Protein AF-A0ABC8RBW7-F1 (afdb_monomer_lite)

Radius of gyration: 12.41 Å; chains: 1; bounding box: 26×32×29 Å

pLDDT: mean 87.05, std 14.62, range [36.81, 96.94]

Organism: NCBI: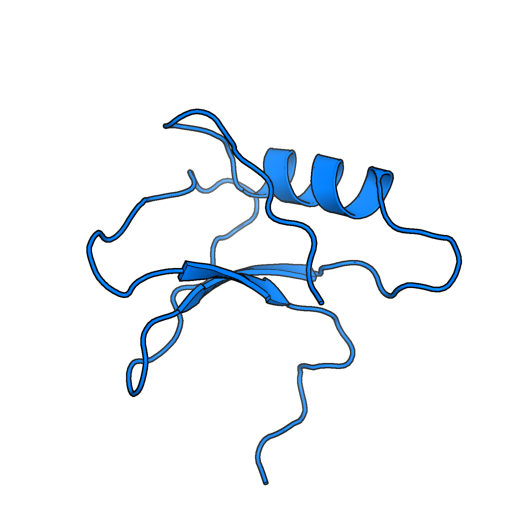txid185542

Foldseek 3Di:
DDDDDDDDFFDFFLNVLVVVQVPDDPPDARFPWKWWDAPPDDIHTHDRGGTDDDPDPRIDIDTHGPVNPDPPD

Structure (mmCIF, N/CA/C/O backbone):
data_AF-A0ABC8RBW7-F1
#
_entry.id   AF-A0ABC8RBW7-F1
#
loop_
_atom_site.group_PDB
_atom_site.id
_atom_site.type_symbol
_atom_site.label_atom_id
_atom_site.label_alt_id
_atom_site.label_comp_id
_atom_site.label_asym_id
_atom_site.label_entity_id
_atom_site.label_seq_id
_atom_site.pdbx_PDB_ins_code
_atom_site.Cartn_x
_atom_site.Cartn_y
_atom_site.Cartn_z
_atom_site.occupancy
_atom_site.B_iso_or_equiv
_atom_site.auth_seq_id
_atom_site.auth_comp_id
_atom_site.auth_asym_id
_atom_site.auth_atom_id
_atom_site.pdbx_PDB_model_num
ATOM 1 N N . MET A 1 1 ? -18.071 -2.291 -1.453 1.00 48.84 1 MET A N 1
ATOM 2 C CA . MET A 1 1 ? -17.386 -1.744 -2.64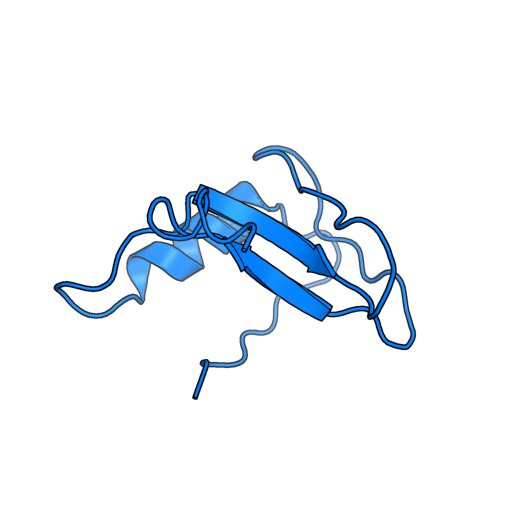8 1.00 48.84 1 MET A CA 1
ATOM 3 C C . MET A 1 1 ? -16.348 -0.733 -2.185 1.00 48.84 1 MET A C 1
ATOM 5 O O . MET A 1 1 ? -16.713 0.200 -1.481 1.00 48.84 1 MET A O 1
ATOM 9 N N . GLY A 1 2 ? -15.068 -0.954 -2.497 1.00 65.06 2 GLY A N 1
ATOM 10 C CA . GLY A 1 2 ? -13.973 -0.073 -2.074 1.00 65.06 2 GLY A CA 1
ATOM 11 C C . GLY A 1 2 ? -13.954 1.259 -2.834 1.00 65.06 2 GLY A C 1
ATOM 12 O O . GLY A 1 2 ? -14.376 1.330 -3.986 1.00 65.06 2 GLY A O 1
ATOM 13 N N . LYS A 1 3 ? -13.461 2.326 -2.192 1.00 75.44 3 LYS A N 1
ATOM 14 C CA . LYS A 1 3 ? -13.261 3.639 -2.829 1.00 75.44 3 LYS A CA 1
ATOM 15 C C . LYS A 1 3 ? -11.922 3.635 -3.576 1.00 75.44 3 LYS A C 1
ATOM 17 O O . LYS A 1 3 ? -10.873 3.567 -2.940 1.00 75.44 3 LYS A O 1
ATOM 22 N N . THR A 1 4 ? -11.942 3.756 -4.905 1.00 81.56 4 THR A N 1
ATOM 23 C CA . THR A 1 4 ? -10.714 3.919 -5.700 1.00 81.56 4 THR A CA 1
ATOM 24 C C . THR A 1 4 ? -10.101 5.293 -5.446 1.00 81.56 4 THR A C 1
ATOM 26 O O . THR A 1 4 ? -10.765 6.321 -5.585 1.00 81.56 4 THR A O 1
ATOM 29 N N . ARG A 1 5 ? -8.817 5.320 -5.086 1.00 84.94 5 ARG A N 1
ATOM 30 C CA . ARG A 1 5 ? -8.046 6.549 -4.865 1.00 84.94 5 ARG A CA 1
ATOM 31 C C . ARG A 1 5 ? -6.877 6.588 -5.837 1.00 84.94 5 ARG A C 1
ATOM 33 O O . ARG A 1 5 ? -6.316 5.551 -6.168 1.00 84.94 5 ARG A O 1
ATOM 40 N N . ARG A 1 6 ? -6.529 7.788 -6.302 1.00 89.50 6 ARG A N 1
ATOM 41 C CA . ARG A 1 6 ? -5.412 8.021 -7.224 1.00 89.50 6 ARG A CA 1
ATOM 42 C C . ARG A 1 6 ? -4.347 8.844 -6.514 1.00 89.50 6 ARG A C 1
ATOM 44 O O . ARG A 1 6 ? -4.676 9.846 -5.881 1.00 89.50 6 ARG A O 1
ATOM 51 N N . PHE A 1 7 ? -3.099 8.417 -6.640 1.00 90.19 7 PHE A N 1
ATOM 52 C CA . PHE A 1 7 ? -1.925 9.110 -6.125 1.00 90.19 7 PHE A CA 1
ATOM 53 C C . PHE A 1 7 ? -0.990 9.434 -7.288 1.00 90.19 7 PHE A C 1
ATOM 55 O O . PHE A 1 7 ? -1.008 8.745 -8.307 1.00 90.19 7 PHE A O 1
ATOM 62 N N . ALA A 1 8 ? -0.202 10.498 -7.155 1.00 91.94 8 ALA A N 1
ATOM 63 C CA . ALA A 1 8 ? 0.816 10.814 -8.149 1.00 91.94 8 ALA A CA 1
ATOM 64 C C . ALA A 1 8 ? 1.937 9.762 -8.110 1.00 91.94 8 ALA A C 1
ATOM 66 O O . ALA A 1 8 ? 2.235 9.208 -7.046 1.00 91.94 8 ALA A O 1
ATOM 67 N N . ALA A 1 9 ? 2.583 9.517 -9.250 1.00 90.06 9 ALA A N 1
ATOM 68 C CA . ALA A 1 9 ? 3.792 8.699 -9.291 1.00 90.06 9 ALA A CA 1
ATOM 69 C C . ALA A 1 9 ? 4.844 9.260 -8.317 1.00 90.06 9 ALA A C 1
ATOM 71 O O . ALA A 1 9 ? 5.000 10.477 -8.206 1.00 90.06 9 ALA A O 1
ATOM 72 N N . GLY A 1 10 ? 5.536 8.386 -7.583 1.00 91.69 10 GLY A N 1
ATOM 73 C CA . GLY A 1 10 ? 6.500 8.810 -6.562 1.00 91.69 10 GLY A CA 1
ATOM 74 C C . GLY A 1 10 ? 5.901 9.071 -5.174 1.00 91.69 10 GLY A C 1
ATOM 75 O O . GLY A 1 10 ? 6.637 9.407 -4.249 1.00 91.69 10 GLY A O 1
ATOM 76 N N . THR A 1 11 ? 4.585 8.915 -4.994 1.00 95.81 11 THR A N 1
ATOM 77 C CA . THR A 1 11 ? 3.953 9.098 -3.679 1.00 95.81 11 THR A CA 1
ATOM 78 C C . THR A 1 11 ? 4.493 8.090 -2.667 1.00 95.81 11 THR A C 1
ATOM 80 O O . THR A 1 11 ? 4.527 6.890 -2.926 1.00 95.81 11 THR A O 1
ATOM 83 N N . ASN A 1 12 ? 4.867 8.578 -1.488 1.00 96.94 12 ASN A N 1
ATOM 84 C CA . ASN A 1 12 ? 5.280 7.743 -0.369 1.00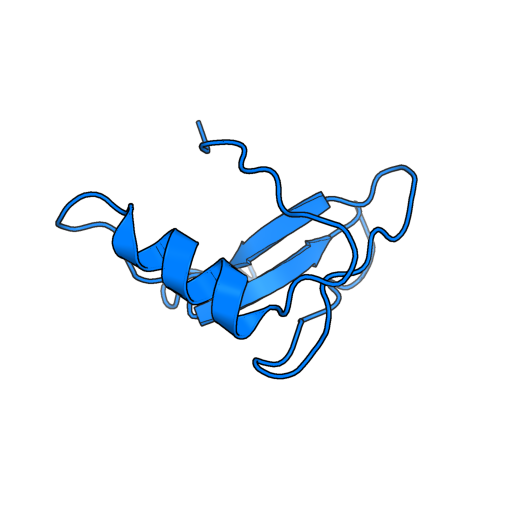 96.94 12 ASN A CA 1
ATOM 85 C C . ASN A 1 12 ? 4.088 6.952 0.218 1.00 96.94 12 ASN A C 1
ATOM 87 O O . ASN A 1 12 ? 2.999 7.502 0.412 1.00 96.94 12 ASN A O 1
ATOM 91 N N . ALA A 1 13 ? 4.303 5.673 0.529 1.00 96.25 13 ALA A N 1
ATOM 92 C CA . ALA A 1 13 ? 3.280 4.766 1.042 1.00 96.25 13 ALA A CA 1
ATOM 93 C C . ALA A 1 13 ? 2.708 5.226 2.392 1.00 96.25 13 ALA A C 1
ATOM 95 O O . ALA A 1 13 ? 1.492 5.225 2.565 1.00 96.25 13 ALA A O 1
ATOM 96 N N . GLY A 1 14 ? 3.545 5.707 3.315 1.00 96.25 14 GLY A N 1
ATOM 97 C CA . GLY A 1 14 ? 3.100 6.272 4.590 1.00 96.25 14 GLY A CA 1
ATOM 98 C C . GLY A 1 14 ? 2.216 7.510 4.415 1.00 96.25 14 GLY A C 1
ATOM 99 O O . GLY A 1 14 ? 1.187 7.642 5.081 1.00 96.25 14 GLY A O 1
ATOM 100 N N . PHE A 1 15 ? 2.549 8.390 3.466 1.00 96.38 15 PHE A N 1
ATOM 101 C CA . PHE A 1 15 ? 1.704 9.536 3.122 1.00 96.38 15 PHE A CA 1
ATOM 102 C C . PHE A 1 15 ? 0.347 9.101 2.545 1.00 96.38 15 PHE A C 1
ATOM 104 O O . PHE A 1 15 ? -0.701 9.596 2.973 1.00 96.38 15 PHE A O 1
ATOM 111 N N . ALA A 1 16 ? 0.350 8.150 1.607 1.00 95.75 16 ALA A N 1
ATOM 112 C CA . ALA A 1 16 ? -0.874 7.603 1.028 1.00 95.75 16 ALA A CA 1
ATOM 113 C C . ALA A 1 16 ? -1.757 6.936 2.094 1.00 95.75 16 ALA A C 1
ATOM 115 O O . ALA A 1 16 ? -2.948 7.242 2.178 1.00 95.75 16 ALA A O 1
ATOM 116 N N . LEU A 1 17 ? -1.165 6.103 2.952 1.00 95.06 17 LEU A N 1
ATOM 117 C CA . LEU A 1 17 ? -1.835 5.424 4.059 1.00 95.06 17 LEU A CA 1
ATOM 118 C C . LEU A 1 17 ? -2.455 6.430 5.040 1.00 95.06 17 LEU A C 1
ATOM 120 O O . LEU A 1 17 ? -3.616 6.289 5.428 1.00 95.06 17 LEU A O 1
ATOM 124 N N . ASN A 1 18 ? -1.738 7.509 5.369 1.00 95.38 18 ASN A N 1
ATOM 125 C CA . ASN A 1 18 ? -2.254 8.570 6.234 1.00 95.38 18 ASN A CA 1
ATOM 126 C C . ASN A 1 18 ? -3.493 9.260 5.635 1.00 95.38 18 ASN A C 1
ATOM 128 O O . ASN A 1 18 ? -4.496 9.451 6.326 1.00 95.38 18 ASN A O 1
ATOM 132 N N . LEU A 1 19 ? -3.464 9.587 4.338 1.00 94.94 19 LEU A N 1
ATOM 133 C CA . LEU A 1 19 ? -4.628 10.128 3.626 1.00 94.94 19 LEU A CA 1
ATOM 134 C C . LEU A 1 19 ? -5.774 9.117 3.511 1.00 94.94 19 LEU A C 1
ATOM 136 O O . LEU A 1 19 ? -6.944 9.513 3.436 1.00 94.94 19 LEU A O 1
ATOM 140 N N . ILE A 1 20 ? -5.457 7.821 3.458 1.00 92.88 20 ILE A N 1
ATOM 141 C CA . ILE A 1 20 ? -6.448 6.749 3.486 1.00 92.88 20 ILE A CA 1
ATOM 142 C C . ILE A 1 20 ? -7.213 6.772 4.794 1.00 92.88 20 ILE A C 1
ATOM 144 O O . ILE A 1 20 ? -8.417 7.055 4.765 1.00 92.88 20 ILE A O 1
ATOM 148 N N . ASN A 1 21 ? -6.482 6.617 5.892 1.00 93.50 21 ASN A N 1
ATOM 149 C CA . ASN A 1 21 ? -7.005 6.543 7.247 1.00 93.50 21 ASN A CA 1
ATOM 150 C C . ASN A 1 21 ? -7.786 7.800 7.657 1.00 93.50 21 ASN A C 1
ATOM 152 O O . ASN A 1 21 ? -8.872 7.689 8.213 1.00 93.50 21 ASN A O 1
ATOM 156 N N . ARG A 1 22 ? -7.330 9.003 7.278 1.00 93.12 22 ARG A N 1
ATOM 157 C CA . ARG A 1 22 ? -8.063 10.259 7.560 1.00 93.12 22 ARG A CA 1
ATOM 158 C C . ARG A 1 22 ? -9.432 10.374 6.886 1.00 93.12 22 ARG A C 1
ATOM 160 O O . ARG A 1 22 ? -10.234 11.205 7.292 1.00 93.12 22 ARG A O 1
ATOM 167 N N . LYS A 1 23 ? -9.672 9.621 5.811 1.00 90.25 23 LYS A N 1
ATOM 168 C CA . LYS A 1 23 ? -10.932 9.655 5.048 1.00 90.25 23 LYS A CA 1
ATOM 169 C C . LYS A 1 23 ? -11.802 8.421 5.308 1.00 90.25 23 LYS A C 1
ATOM 171 O O . LYS A 1 23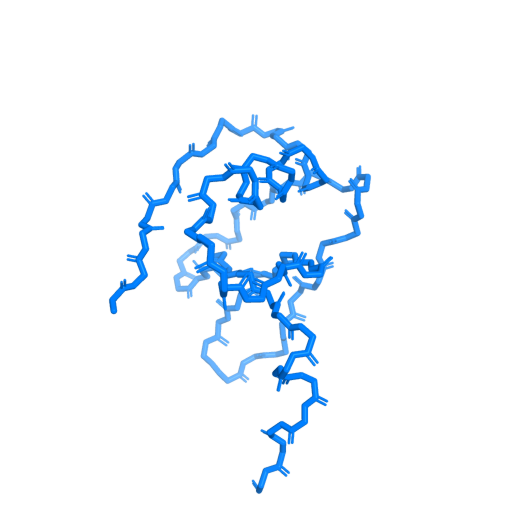 ? -12.757 8.198 4.562 1.00 90.25 23 LYS A O 1
ATOM 176 N N . LEU A 1 24 ? -11.431 7.589 6.280 1.00 88.06 24 LEU A N 1
ATOM 177 C CA . LEU A 1 24 ? -12.267 6.481 6.720 1.00 88.06 24 LEU A CA 1
ATOM 178 C C . LEU A 1 24 ? -13.440 7.015 7.543 1.00 88.06 24 LEU A C 1
ATOM 180 O O . LEU A 1 24 ? -13.343 8.045 8.209 1.00 88.06 24 LEU A O 1
ATOM 184 N N . GLU A 1 25 ? -14.568 6.327 7.436 1.00 87.56 25 GLU A N 1
ATOM 185 C CA . GLU A 1 25 ? -15.742 6.607 8.253 1.00 87.56 25 GLU A CA 1
ATOM 186 C C . GLU A 1 25 ? -15.498 6.098 9.680 1.00 87.56 25 GLU A C 1
ATOM 188 O O . GLU A 1 25 ? -14.694 5.188 9.901 1.00 87.56 25 GLU A O 1
ATOM 193 N N . SER A 1 26 ? -16.171 6.701 10.661 1.00 85.94 26 SER A N 1
ATOM 194 C CA . SER A 1 26 ? -16.055 6.263 12.055 1.00 85.94 26 SER A CA 1
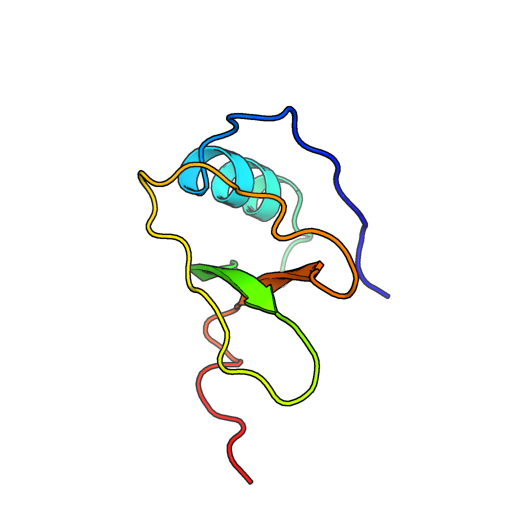ATOM 195 C C . SER A 1 26 ? -16.455 4.790 12.185 1.00 85.94 26 SER A C 1
ATOM 197 O O . SER A 1 26 ? -17.475 4.378 11.637 1.00 85.94 26 SER A O 1
ATOM 199 N N . GLY A 1 27 ? -15.655 4.005 12.908 1.00 84.75 27 GLY A N 1
ATOM 200 C CA . GLY A 1 27 ? -15.878 2.568 13.100 1.00 84.75 27 GLY A CA 1
ATOM 201 C C . GLY A 1 27 ? -15.251 1.659 12.037 1.00 84.75 27 GLY A C 1
ATOM 202 O O . GLY A 1 27 ? -15.320 0.443 12.190 1.00 84.75 27 GLY A O 1
ATOM 203 N N . VAL A 1 28 ? -14.609 2.204 10.996 1.00 87.25 28 VAL A N 1
ATOM 204 C CA . VAL A 1 28 ? -13.813 1.405 10.048 1.00 87.25 28 VAL A CA 1
ATOM 205 C C . VAL A 1 28 ? -12.399 1.186 10.612 1.00 87.25 28 VAL A C 1
ATOM 207 O O . VAL A 1 28 ? -11.768 2.172 11.007 1.00 87.25 28 VAL A O 1
ATOM 210 N N . PRO A 1 29 ? -11.875 -0.059 10.642 1.00 90.25 29 PRO A N 1
ATOM 211 C CA . PRO A 1 29 ? -10.503 -0.329 11.067 1.00 90.25 29 PRO A CA 1
ATOM 212 C C . PRO A 1 29 ? -9.480 0.470 10.261 1.00 90.25 29 PRO A C 1
ATOM 214 O O . PRO A 1 29 ? -9.624 0.656 9.050 1.00 90.25 29 PRO A O 1
ATOM 217 N N . LEU A 1 30 ? -8.429 0.935 10.935 1.00 92.12 30 LEU A N 1
ATOM 218 C CA . LEU A 1 30 ? -7.333 1.624 10.267 1.00 92.12 30 LEU A CA 1
ATOM 219 C C . LEU A 1 30 ? -6.537 0.628 9.423 1.00 92.12 30 LEU A C 1
ATOM 221 O O . LEU A 1 30 ? -6.271 -0.498 9.843 1.00 92.12 30 LEU A O 1
ATOM 225 N N . ALA A 1 31 ? -6.131 1.070 8.238 1.00 93.12 31 ALA A N 1
ATOM 226 C CA . ALA A 1 31 ? -5.192 0.315 7.432 1.00 93.12 31 ALA A CA 1
ATOM 227 C C . ALA A 1 31 ? -3.796 0.369 8.070 1.00 93.12 31 ALA A C 1
ATOM 229 O O . ALA A 1 31 ? -3.347 1.448 8.481 1.00 93.12 31 ALA A O 1
ATOM 230 N N . THR A 1 32 ? -3.123 -0.780 8.116 1.00 94.50 32 THR A N 1
ATOM 231 C CA . THR A 1 32 ? -1.784 -0.953 8.696 1.00 94.50 32 THR A CA 1
ATOM 232 C C . THR A 1 32 ? -0.697 -0.719 7.652 1.00 94.50 32 THR A C 1
ATOM 234 O O . THR A 1 32 ? 0.297 -0.051 7.934 1.00 94.50 32 THR A O 1
ATOM 237 N N . HIS A 1 33 ? -0.908 -1.197 6.423 1.00 95.06 33 HIS A N 1
ATOM 238 C CA . HIS A 1 33 ? 0.007 -1.004 5.302 1.00 95.06 33 HIS A CA 1
ATOM 239 C C . HIS A 1 33 ? -0.706 -1.105 3.945 1.00 95.06 33 HIS A C 1
ATOM 241 O O . HIS A 1 33 ? -1.907 -1.371 3.854 1.00 95.06 33 HIS A O 1
ATOM 247 N N . ILE A 1 34 ? 0.045 -0.810 2.884 1.00 95.50 34 ILE A N 1
ATOM 248 C CA . ILE A 1 34 ? -0.387 -0.947 1.491 1.00 95.50 34 ILE A CA 1
ATOM 249 C C . ILE A 1 34 ? 0.374 -2.123 0.888 1.00 95.50 34 ILE A C 1
ATOM 251 O O . ILE A 1 34 ? 1.563 -2.287 1.161 1.00 95.50 34 ILE A O 1
ATOM 255 N N . GLU A 1 35 ? -0.291 -2.889 0.034 1.00 96.00 35 GLU A N 1
ATOM 256 C CA . GLU A 1 35 ? 0.312 -3.969 -0.740 1.00 96.00 35 GLU A CA 1
ATOM 257 C C . GLU A 1 35 ? 0.009 -3.812 -2.224 1.00 96.00 35 GLU A C 1
ATOM 259 O O . GLU A 1 35 ? -1.053 -3.303 -2.595 1.00 96.00 35 GLU A O 1
ATOM 264 N N . ALA A 1 36 ? 0.920 -4.283 -3.072 1.00 95.56 36 ALA A N 1
ATOM 265 C CA . ALA A 1 36 ? 0.608 -4.613 -4.455 1.00 95.56 36 ALA A CA 1
ATOM 266 C C . ALA A 1 36 ? 0.251 -6.099 -4.534 1.00 95.56 36 ALA A C 1
ATOM 268 O O . ALA A 1 36 ? 1.019 -6.939 -4.074 1.00 95.56 36 ALA A O 1
ATOM 269 N N . VAL A 1 37 ? -0.896 -6.416 -5.132 1.00 94.94 37 VAL A N 1
ATOM 270 C CA . VAL A 1 37 ? -1.375 -7.791 -5.304 1.00 94.94 37 VAL A CA 1
ATOM 271 C C . VAL A 1 37 ? -1.622 -8.133 -6.760 1.00 94.94 37 VAL A C 1
ATOM 273 O O . VAL A 1 37 ? -2.130 -7.308 -7.524 1.00 94.94 37 VAL A O 1
ATOM 276 N N . LYS A 1 38 ? -1.321 -9.384 -7.108 1.00 95.06 38 LYS A N 1
ATOM 277 C CA . LYS A 1 38 ? -1.646 -10.019 -8.382 1.00 95.06 38 LYS A CA 1
ATOM 278 C C . LYS A 1 38 ? -2.113 -11.452 -8.118 1.00 95.06 38 LYS A C 1
ATOM 280 O O . LYS A 1 38 ? -1.635 -12.114 -7.205 1.00 95.06 38 LYS A O 1
ATOM 285 N N . GLY A 1 39 ? -3.100 -11.916 -8.882 1.00 93.19 39 GLY A N 1
ATOM 286 C CA . GLY A 1 39 ? -3.730 -13.215 -8.641 1.00 93.19 39 GLY A CA 1
ATOM 287 C C . GLY A 1 39 ? -2.736 -14.376 -8.725 1.00 93.19 39 GLY A C 1
ATOM 288 O O . GLY A 1 39 ? -2.105 -14.562 -9.761 1.00 93.19 39 GLY A O 1
ATOM 289 N N . GLY A 1 40 ? -2.643 -15.164 -7.650 1.00 91.06 40 GLY A N 1
ATOM 290 C CA . GLY A 1 40 ? -1.757 -16.330 -7.565 1.00 91.06 40 GLY A CA 1
ATOM 291 C C . GLY A 1 40 ? -0.291 -16.006 -7.263 1.00 91.06 40 GLY A C 1
ATOM 292 O O . GLY A 1 40 ? 0.527 -16.921 -7.274 1.00 91.06 40 GLY A O 1
ATOM 293 N N . GLU A 1 41 ? 0.038 -14.741 -6.994 1.00 93.38 41 GLU A N 1
ATOM 294 C CA . GLU A 1 41 ? 1.379 -14.304 -6.601 1.00 93.38 41 GLU A CA 1
ATOM 295 C C . GLU A 1 41 ? 1.389 -13.783 -5.160 1.00 93.38 41 GLU A C 1
ATOM 297 O O . GLU A 1 41 ? 0.375 -13.298 -4.652 1.00 93.38 41 GLU A O 1
ATOM 302 N N . GLU A 1 42 ? 2.552 -13.883 -4.517 1.00 94.31 42 GLU A N 1
ATOM 303 C CA . GLU A 1 42 ? 2.783 -13.321 -3.187 1.00 94.31 42 GLU A CA 1
ATOM 304 C C . GLU A 1 42 ? 2.663 -11.783 -3.235 1.00 94.31 42 GLU A C 1
ATOM 306 O O . GLU A 1 42 ? 3.267 -11.156 -4.118 1.00 94.31 42 GLU A O 1
ATOM 311 N N . PRO A 1 43 ? 1.908 -11.152 -2.315 1.00 95.38 43 PRO A N 1
ATOM 312 C C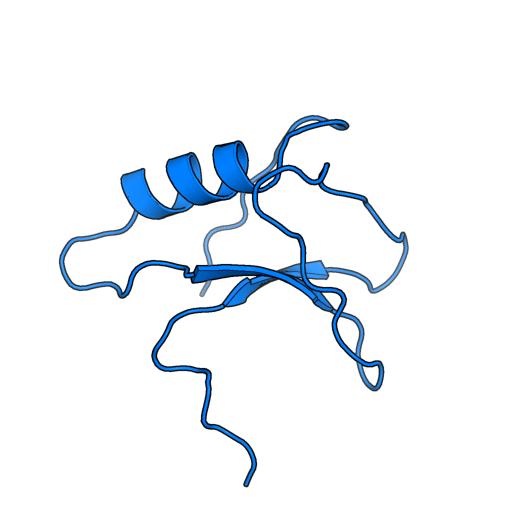A . PRO A 1 43 ? 1.815 -9.700 -2.226 1.00 95.38 43 PRO A CA 1
ATOM 313 C C . PRO A 1 43 ? 3.169 -9.024 -1.990 1.00 95.38 43 PRO A C 1
ATOM 315 O O . PRO A 1 43 ? 4.049 -9.545 -1.307 1.00 95.38 43 PRO A O 1
ATOM 318 N N . VAL A 1 44 ? 3.315 -7.801 -2.501 1.00 96.19 44 VAL A N 1
ATOM 319 C CA . VAL A 1 44 ? 4.460 -6.943 -2.174 1.00 96.19 44 VAL A CA 1
ATOM 320 C C . VAL A 1 44 ? 4.028 -5.880 -1.177 1.00 96.19 44 VAL A C 1
ATOM 322 O O . VAL A 1 44 ? 3.311 -4.942 -1.538 1.00 96.19 44 VAL A O 1
ATOM 325 N N . SER A 1 45 ? 4.490 -5.996 0.067 1.00 96.06 45 SER A N 1
ATOM 326 C CA . SER A 1 45 ? 4.176 -5.038 1.128 1.00 96.06 45 SER A CA 1
ATOM 327 C C . SER A 1 45 ? 5.059 -3.788 1.047 1.00 96.06 45 SER A C 1
ATOM 329 O O . SER A 1 45 ? 6.289 -3.851 0.971 1.00 96.06 45 SER A O 1
ATOM 331 N N . PHE A 1 46 ? 4.428 -2.617 1.111 1.00 96.19 46 PHE A N 1
ATOM 332 C CA . PHE A 1 46 ? 5.108 -1.328 1.092 1.00 96.19 46 PHE A CA 1
ATOM 333 C C . PHE A 1 46 ? 5.380 -0.839 2.513 1.00 96.19 46 PHE A C 1
ATOM 335 O O . PHE A 1 46 ? 4.465 -0.480 3.256 1.00 96.19 46 PHE A O 1
ATOM 342 N N . GLY A 1 47 ? 6.661 -0.745 2.879 1.00 95.12 47 GLY A N 1
ATOM 343 C CA . GLY A 1 47 ? 7.065 -0.105 4.131 1.00 95.12 47 GLY A CA 1
ATOM 344 C C . GLY A 1 47 ? 6.685 1.386 4.164 1.00 95.12 47 GLY A C 1
ATOM 345 O O . GLY A 1 47 ? 6.569 2.017 3.109 1.00 95.12 47 GLY A O 1
ATOM 346 N N . PRO A 1 48 ? 6.566 2.007 5.350 1.00 93.50 48 PRO A N 1
ATOM 347 C CA . PRO A 1 48 ? 6.056 3.377 5.498 1.00 93.50 48 PRO A CA 1
ATOM 348 C C . PRO A 1 48 ? 6.881 4.433 4.745 1.00 93.50 48 PRO A C 1
ATOM 350 O O . PRO A 1 48 ? 6.350 5.456 4.323 1.00 93.50 48 PRO A O 1
ATOM 353 N N . ASN A 1 49 ? 8.171 4.175 4.522 1.00 95.19 49 ASN A N 1
ATOM 354 C CA . ASN A 1 49 ? 9.079 5.088 3.824 1.00 95.19 49 ASN A CA 1
ATOM 355 C C . ASN A 1 49 ? 9.241 4.773 2.326 1.00 95.19 49 ASN A C 1
ATOM 357 O O . ASN A 1 49 ? 9.926 5.509 1.618 1.00 95.19 49 ASN A O 1
ATOM 361 N N . SER A 1 50 ? 8.619 3.701 1.834 1.00 96.62 50 SER A N 1
ATOM 362 C CA . SER A 1 50 ? 8.719 3.292 0.432 1.00 96.62 50 SER A CA 1
ATOM 363 C C . SER A 1 50 ? 7.864 4.166 -0.487 1.00 96.62 50 SER A C 1
ATOM 365 O O . SER A 1 50 ? 6.915 4.824 -0.057 1.00 96.62 50 SER A O 1
ATOM 367 N N . VAL A 1 51 ? 8.218 4.183 -1.768 1.00 96.50 51 VAL A N 1
ATOM 368 C CA . VAL A 1 51 ? 7.424 4.809 -2.828 1.00 96.50 51 VAL A CA 1
ATOM 369 C C . VAL A 1 51 ? 6.426 3.786 -3.361 1.00 96.50 51 VAL A C 1
ATOM 371 O O . VAL A 1 51 ? 6.787 2.630 -3.562 1.00 96.50 51 VAL A O 1
ATOM 374 N N . LEU A 1 52 ? 5.189 4.211 -3.622 1.00 94.56 52 LEU A N 1
ATOM 375 C CA . LEU A 1 52 ? 4.216 3.389 -4.333 1.00 94.56 52 LEU A CA 1
ATOM 376 C C . LEU A 1 52 ? 4.674 3.171 -5.775 1.00 94.56 52 LEU A C 1
ATOM 378 O O . LEU A 1 52 ? 4.917 4.131 -6.513 1.00 94.56 52 LEU A O 1
ATOM 382 N N . VAL A 1 53 ? 4.756 1.904 -6.165 1.00 92.19 53 VAL A N 1
ATOM 383 C CA . VAL A 1 53 ? 5.176 1.476 -7.498 1.00 92.19 53 VAL A CA 1
ATOM 384 C C . VAL A 1 53 ? 3.987 0.852 -8.217 1.00 92.19 53 VAL A C 1
ATOM 386 O O . VAL A 1 53 ? 3.265 0.036 -7.648 1.00 92.19 53 VAL A O 1
ATOM 389 N N . ASP A 1 54 ? 3.791 1.253 -9.470 1.00 88.56 54 ASP A N 1
ATOM 390 C CA . ASP A 1 54 ? 2.911 0.549 -10.396 1.00 88.56 54 ASP A CA 1
ATOM 391 C C . ASP A 1 54 ? 3.704 -0.598 -11.033 1.00 88.56 54 ASP A C 1
ATOM 393 O O . ASP A 1 54 ? 4.637 -0.367 -11.804 1.00 88.56 54 ASP A O 1
ATOM 397 N N . TYR A 1 55 ? 3.360 -1.832 -10.666 1.00 89.88 55 TYR A N 1
ATOM 398 C CA . TYR A 1 55 ? 3.984 -3.048 -11.194 1.00 89.88 55 TYR A CA 1
ATOM 399 C C . TYR A 1 55 ? 3.441 -3.450 -12.577 1.00 89.88 55 TYR A C 1
ATOM 401 O O . TYR A 1 55 ? 3.884 -4.443 -13.157 1.00 89.88 55 TYR A O 1
ATOM 409 N N . GLY A 1 56 ? 2.519 -2.666 -13.141 1.00 89.19 56 GLY A N 1
ATOM 410 C CA . GLY A 1 56 ? 1.964 -2.877 -14.466 1.00 89.19 56 GLY A CA 1
ATOM 411 C C . GLY A 1 56 ? 0.719 -3.758 -14.453 1.00 89.19 56 GLY A C 1
ATOM 412 O O . GLY A 1 56 ? -0.049 -3.790 -13.494 1.00 89.19 56 GLY A O 1
ATOM 413 N N . HIS A 1 57 ? 0.482 -4.441 -15.573 1.00 90.69 57 HIS A N 1
ATOM 414 C CA . HIS A 1 57 ? -0.765 -5.165 -15.807 1.00 90.69 57 HIS A CA 1
ATOM 415 C C . HIS A 1 57 ? -1.070 -6.186 -14.698 1.00 90.69 57 HIS A C 1
ATOM 417 O O . HIS A 1 57 ? -0.172 -6.859 -14.196 1.00 90.69 57 HIS A O 1
ATOM 423 N N . ASP A 1 58 ? -2.350 -6.278 -14.331 1.00 92.62 58 ASP A N 1
ATOM 424 C CA . ASP A 1 58 ? -2.920 -7.148 -13.289 1.00 92.62 58 ASP A CA 1
ATOM 425 C C . ASP A 1 58 ? -2.524 -6.868 -11.837 1.00 92.62 58 ASP A C 1
ATOM 427 O O . ASP A 1 58 ? -3.178 -7.390 -10.930 1.00 92.62 58 ASP A O 1
ATOM 431 N N . TRP A 1 59 ? -1.542 -5.999 -11.592 1.00 94.19 59 TRP A N 1
ATOM 432 C CA . TRP A 1 59 ? -1.224 -5.553 -10.243 1.00 94.19 59 TRP A CA 1
ATOM 433 C C . TRP A 1 59 ? -2.218 -4.496 -9.763 1.00 94.19 59 TRP A C 1
ATOM 435 O O . TRP A 1 59 ? -2.586 -3.562 -10.482 1.00 94.19 59 TRP A O 1
ATOM 445 N N . LYS A 1 60 ? -2.664 -4.630 -8.514 1.00 91.88 60 LYS A N 1
ATOM 446 C CA . LYS A 1 60 ? -3.539 -3.658 -7.849 1.00 91.88 60 LYS A CA 1
ATOM 447 C C . LYS A 1 60 ? -2.968 -3.289 -6.497 1.00 91.88 60 LYS A C 1
ATOM 449 O O . LYS A 1 60 ? -2.484 -4.152 -5.777 1.00 91.88 60 LYS A O 1
ATOM 454 N N . LEU A 1 61 ? -3.075 -2.014 -6.137 1.00 93.00 61 LEU A N 1
ATOM 455 C CA . LEU A 1 61 ? -2.763 -1.570 -4.785 1.00 93.00 61 LEU A CA 1
ATOM 456 C C . LEU A 1 61 ? -3.983 -1.749 -3.881 1.00 93.00 61 LEU A C 1
ATOM 458 O O . LEU A 1 61 ? -5.071 -1.262 -4.207 1.00 93.00 61 LEU A O 1
ATOM 462 N N . GLN A 1 62 ? -3.787 -2.400 -2.740 1.00 92.69 62 GLN A N 1
ATOM 463 C CA . GLN A 1 62 ? -4.792 -2.558 -1.692 1.00 92.69 62 GLN A CA 1
ATOM 464 C C . GLN A 1 62 ? -4.244 -2.130 -0.332 1.00 92.69 62 GLN A C 1
ATOM 466 O O . GLN A 1 62 ? -3.036 -2.028 -0.138 1.00 92.69 62 GLN A O 1
ATOM 471 N N . THR A 1 63 ? -5.140 -1.857 0.610 1.00 93.06 63 THR A N 1
ATOM 472 C CA . THR A 1 63 ? -4.789 -1.619 2.012 1.00 93.06 63 THR A CA 1
ATOM 473 C C . THR A 1 63 ? -5.146 -2.828 2.843 1.00 93.06 63 THR A C 1
ATOM 475 O O . THR A 1 63 ? -6.277 -3.293 2.732 1.00 93.06 63 THR A O 1
ATOM 478 N N . VAL A 1 64 ? -4.236 -3.246 3.713 1.00 92.69 64 VAL A N 1
ATOM 479 C CA . VAL A 1 64 ? -4.482 -4.303 4.696 1.00 92.69 64 VAL A CA 1
ATOM 480 C C . VAL A 1 64 ? -4.926 -3.666 6.004 1.00 92.69 64 VAL A C 1
ATOM 482 O O . VAL A 1 64 ? -4.404 -2.620 6.402 1.00 92.69 64 VAL A O 1
ATOM 485 N N . THR A 1 65 ? -5.907 -4.274 6.662 1.00 90.75 65 THR A N 1
ATOM 486 C CA . THR A 1 65 ? -6.353 -3.879 8.004 1.00 90.75 65 THR A CA 1
ATOM 487 C C . THR A 1 65 ? -5.929 -4.919 9.035 1.00 90.75 65 THR A C 1
ATOM 489 O O . THR A 1 65 ? -5.756 -6.089 8.714 1.00 90.75 65 THR A O 1
ATOM 492 N N . GLU A 1 66 ? -5.795 -4.508 10.295 1.00 75.25 66 GLU A N 1
ATOM 493 C CA . GLU A 1 66 ? -5.357 -5.380 11.402 1.00 75.25 66 GLU A CA 1
ATOM 494 C C . GLU A 1 66 ? -6.291 -6.591 11.629 1.00 75.25 66 GLU A C 1
ATOM 496 O O . GLU A 1 66 ? -5.916 -7.574 12.252 1.00 75.25 66 GLU A O 1
ATOM 501 N N . THR A 1 67 ? -7.517 -6.549 11.097 1.00 65.31 67 THR A N 1
ATOM 502 C CA . THR A 1 67 ? -8.491 -7.650 11.179 1.00 65.31 67 THR A CA 1
ATOM 503 C C . THR A 1 67 ? -8.286 -8.721 10.097 1.00 65.31 67 THR A C 1
ATOM 505 O O . THR A 1 67 ? -8.839 -9.811 10.212 1.00 65.31 67 THR A O 1
ATOM 508 N N . GLU A 1 68 ? -7.503 -8.438 9.053 1.00 58.44 68 GLU A N 1
ATOM 509 C CA . GLU A 1 68 ? -7.266 -9.346 7.919 1.00 58.44 68 GLU A CA 1
ATOM 510 C C . GLU A 1 68 ? -5.940 -10.122 8.030 1.00 58.44 68 GLU A C 1
ATOM 512 O O . GLU A 1 68 ? -5.692 -11.021 7.226 1.00 58.44 68 GLU A O 1
ATOM 517 N N . GLU A 1 69 ? -5.134 -9.875 9.072 1.00 50.66 69 GLU A N 1
ATOM 518 C CA . GLU A 1 69 ? -3.991 -10.720 9.458 1.00 50.66 69 GLU A CA 1
ATOM 519 C C . GLU A 1 69 ? -4.482 -12.027 10.117 1.00 50.66 69 GLU A C 1
ATOM 521 O O . GLU A 1 69 ? -4.234 -12.304 11.288 1.00 50.66 69 GLU A O 1
ATOM 526 N N . GLY A 1 70 ? -5.270 -12.829 9.396 1.00 47.09 70 GLY A N 1
ATOM 527 C CA . GLY A 1 70 ? -5.854 -14.039 9.982 1.00 47.09 70 GLY A CA 1
ATOM 528 C C . GLY A 1 70 ? -6.803 -14.866 9.121 1.00 47.09 70 GLY A C 1
ATOM 529 O O . GLY A 1 70 ? -7.464 -15.744 9.666 1.00 47.09 70 GLY A O 1
ATOM 530 N N . ALA A 1 71 ? -6.894 -14.638 7.810 1.00 43.06 71 ALA A N 1
ATOM 531 C CA . ALA A 1 71 ? -7.709 -15.476 6.926 1.00 43.06 71 ALA A CA 1
ATOM 532 C C . ALA A 1 71 ? -6.844 -16.373 6.024 1.00 43.06 71 ALA A C 1
ATOM 534 O O . ALA A 1 71 ? -6.935 -16.310 4.802 1.00 43.06 71 ALA A O 1
ATOM 535 N N . SER A 1 72 ? -6.027 -17.232 6.638 1.00 41.88 72 SER A N 1
ATOM 536 C CA . SER A 1 72 ? -5.664 -18.517 6.025 1.00 41.88 72 SER A CA 1
ATOM 537 C C . SER A 1 72 ? -6.665 -19.558 6.524 1.00 41.88 72 SER A C 1
ATOM 539 O O . SER A 1 72 ? -6.595 -19.965 7.684 1.00 41.88 72 SER A O 1
ATOM 541 N N . HIS A 1 73 ? -7.607 -19.950 5.663 1.00 36.81 73 HIS A N 1
ATOM 542 C CA . HIS A 1 73 ? -8.429 -21.153 5.818 1.00 36.81 73 HIS A CA 1
ATOM 543 C C . HIS A 1 73 ? -7.975 -22.209 4.815 1.00 36.81 73 HIS A C 1
ATOM 545 O O . HIS A 1 73 ? -7.731 -21.828 3.648 1.00 36.81 73 HIS A O 1
#

Sequence (73 aa):
MGKTRRFAAGTNAGFALNLINRKLESGVPLATHIEAVKGGEEPVSFGPNSVLVDYGHDWKLQTVTETEEGASH

Secondary structure (DSSP, 8-state):
--------TT-BHHHHHHHHHTTSPTTPPPEEEEEEE-TTS--EEE-TTSBP----TT-EEEEEETTSTT---